Protein AF-A0A2V8LP71-F1 (afdb_monomer_lite)

Sequence (128 aa):
MKLTLLLAFILLLPAMALADSSALILTGVAGSPEHAEKFTKWTEGTRKALVDKFGFSADRVIVLSDKKTAQAEIKAAFVTLKQQLKAGDTFFLFFIGHGSGEGEYKFNISGPDFTAEDYSKLLSTLTV

Structure (mmCIF, N/CA/C/O backbone):
data_AF-A0A2V8LP71-F1
#
_entry.id   AF-A0A2V8LP71-F1
#
loop_
_atom_site.group_PDB
_atom_site.id
_atom_site.type_symbol
_atom_site.label_atom_id
_atom_site.label_alt_id
_atom_site.label_comp_id
_atom_site.label_asym_id
_atom_site.label_entity_id
_atom_site.label_seq_id
_atom_site.pdbx_PDB_ins_code
_atom_site.Cartn_x
_atom_site.Cartn_y
_atom_site.Cartn_z
_atom_site.occupancy
_atom_site.B_iso_or_equiv
_atom_site.auth_seq_id
_atom_site.auth_comp_id
_atom_site.auth_asym_id
_atom_site.auth_atom_id
_atom_site.pdbx_PDB_model_num
ATOM 1 N N . MET A 1 1 ? -27.450 3.725 49.643 1.00 54.06 1 MET A N 1
ATOM 2 C CA . MET A 1 1 ? -28.158 2.969 48.580 1.00 54.06 1 MET A CA 1
ATOM 3 C C . MET A 1 1 ? -28.187 3.674 47.227 1.00 54.06 1 MET A C 1
ATOM 5 O O . MET A 1 1 ? -27.913 3.008 46.244 1.00 54.06 1 MET A O 1
ATOM 9 N N . LYS A 1 2 ? -28.469 4.985 47.129 1.00 51.09 2 LYS A N 1
ATOM 10 C CA . LYS A 1 2 ? -28.516 5.678 45.821 1.00 51.09 2 LYS A CA 1
ATOM 11 C C . LYS A 1 2 ? -27.142 5.861 45.145 1.00 51.09 2 LYS A C 1
ATOM 13 O O . LYS A 1 2 ? -27.067 5.833 43.926 1.00 51.09 2 LYS A O 1
ATOM 18 N N . LEU A 1 3 ? -26.061 5.981 45.925 1.00 52.84 3 LEU A N 1
ATOM 19 C CA . LEU A 1 3 ? -24.702 6.183 45.397 1.00 52.84 3 LEU A CA 1
ATOM 20 C C . LEU A 1 3 ? -24.031 4.879 44.922 1.00 52.84 3 LEU A C 1
ATOM 22 O O . LEU A 1 3 ? -23.326 4.873 43.920 1.00 52.84 3 LEU A O 1
ATOM 26 N N . THR A 1 4 ? -24.308 3.754 45.590 1.00 53.25 4 THR A N 1
ATOM 27 C CA . THR A 1 4 ? -23.807 2.425 45.199 1.00 53.25 4 THR A CA 1
ATOM 28 C C . THR A 1 4 ? -24.443 1.909 43.907 1.00 53.25 4 THR A C 1
ATOM 30 O O . THR A 1 4 ? -23.785 1.208 43.146 1.00 53.25 4 THR A O 1
ATOM 33 N N . LEU A 1 5 ? -25.692 2.296 43.624 1.00 53.72 5 LEU A N 1
ATOM 34 C CA . LEU A 1 5 ? -26.382 1.930 42.383 1.00 53.72 5 LEU A CA 1
ATOM 35 C C . LEU A 1 5 ? -25.828 2.688 41.158 1.00 53.72 5 LEU A C 1
ATOM 37 O O . LEU A 1 5 ? -25.804 2.139 40.062 1.00 53.72 5 LEU A O 1
ATOM 41 N N . LEU A 1 6 ? -25.335 3.922 41.347 1.00 53.44 6 LEU A N 1
ATOM 42 C CA . LEU A 1 6 ? -24.743 4.733 40.274 1.00 53.44 6 LEU A CA 1
ATOM 43 C C . LEU A 1 6 ? -23.366 4.205 39.833 1.00 53.44 6 LEU A C 1
ATOM 45 O O . LEU A 1 6 ? -23.059 4.196 38.644 1.00 53.44 6 LEU A O 1
ATOM 49 N N . LEU A 1 7 ? -22.553 3.728 40.785 1.00 53.44 7 LEU A N 1
ATOM 50 C CA . LEU A 1 7 ? -21.225 3.167 40.503 1.00 53.44 7 LEU A CA 1
ATOM 51 C C . LEU A 1 7 ? -21.302 1.843 39.724 1.00 53.44 7 LEU A C 1
ATOM 53 O O . LEU A 1 7 ? -20.458 1.578 38.873 1.00 53.44 7 LEU A O 1
ATOM 57 N N . ALA A 1 8 ? -22.338 1.038 39.977 1.00 53.81 8 ALA A N 1
ATOM 58 C CA . ALA A 1 8 ? -22.573 -0.212 39.257 1.00 53.81 8 ALA A CA 1
ATOM 59 C C . ALA A 1 8 ? -22.984 0.012 37.788 1.00 53.81 8 ALA A C 1
ATOM 61 O O . ALA A 1 8 ? -22.689 -0.825 36.942 1.00 53.81 8 ALA A O 1
ATOM 62 N N . PHE A 1 9 ? -23.614 1.148 37.462 1.00 52.25 9 PHE A N 1
ATOM 63 C CA . PHE A 1 9 ? -24.063 1.446 36.097 1.00 52.25 9 PHE A CA 1
ATOM 64 C C . PHE A 1 9 ? -22.914 1.870 35.162 1.00 52.25 9 PHE A C 1
ATOM 66 O O . PHE A 1 9 ? -22.954 1.591 33.969 1.00 52.25 9 PHE A O 1
ATOM 73 N N . ILE A 1 10 ? -21.854 2.486 35.700 1.00 55.72 10 ILE A N 1
ATOM 74 C CA . ILE A 1 10 ? -20.670 2.902 34.923 1.00 55.72 10 ILE A CA 1
ATOM 75 C C . ILE A 1 10 ? -19.804 1.693 34.516 1.00 55.72 10 ILE A C 1
ATOM 77 O O . ILE A 1 10 ? -19.191 1.708 33.453 1.00 55.72 10 ILE A O 1
ATOM 81 N N . LEU A 1 11 ? -19.796 0.620 35.314 1.00 55.56 11 LEU A N 1
ATOM 82 C CA . LEU A 1 11 ? -19.023 -0.605 35.049 1.00 55.56 11 LEU A CA 1
ATOM 83 C C . LEU A 1 11 ? -19.667 -1.550 34.016 1.00 55.56 11 LEU A C 1
ATOM 85 O O . LEU A 1 11 ? -19.034 -2.522 33.612 1.00 55.56 11 LEU A O 1
ATOM 89 N N . LEU A 1 12 ? -20.906 -1.279 33.593 1.00 56.50 12 LEU A N 1
ATOM 90 C CA . LEU A 1 12 ? -21.672 -2.097 32.641 1.00 56.50 12 LEU A CA 1
ATOM 91 C C . LEU A 1 12 ? -21.793 -1.469 31.246 1.00 56.50 12 LEU A C 1
ATOM 93 O O . LEU A 1 12 ? -22.460 -2.043 30.386 1.00 56.50 12 LEU A O 1
ATOM 97 N N . LEU A 1 13 ? -21.147 -0.325 30.993 1.00 57.66 13 LEU A N 1
ATOM 98 C CA . LEU A 1 13 ? -21.014 0.192 29.634 1.00 57.66 13 LEU A CA 1
ATOM 99 C C . LEU A 1 13 ? -20.097 -0.764 28.856 1.00 57.66 13 LEU A C 1
ATOM 101 O O . LEU A 1 13 ? -18.913 -0.851 29.192 1.00 57.66 13 LEU A O 1
ATOM 105 N N . PRO A 1 14 ? -20.596 -1.495 27.837 1.00 59.44 14 PRO A N 1
ATOM 106 C CA . PRO A 1 14 ? -19.702 -2.221 26.954 1.00 59.44 14 PRO A CA 1
ATOM 107 C C . PRO A 1 14 ? -18.728 -1.196 26.378 1.00 59.44 14 PRO A C 1
ATOM 109 O O . PRO A 1 14 ? -19.151 -0.123 25.940 1.00 59.44 14 PRO A O 1
ATOM 112 N N . ALA A 1 15 ? -17.430 -1.499 26.410 1.00 59.50 15 ALA A N 1
ATOM 113 C CA . ALA A 1 15 ? -16.457 -0.718 25.668 1.00 59.50 15 ALA A CA 1
ATOM 114 C C . ALA A 1 15 ? -16.910 -0.750 24.206 1.00 59.50 15 ALA A C 1
ATOM 116 O O . ALA A 1 15 ? -16.770 -1.776 23.540 1.00 59.50 15 ALA A O 1
ATOM 117 N N . MET A 1 16 ? -17.541 0.328 23.735 1.00 56.19 16 MET A N 1
ATOM 118 C CA . MET A 1 16 ? -17.856 0.465 22.325 1.00 56.19 16 MET A CA 1
ATOM 119 C C . MET A 1 16 ? -16.512 0.422 21.613 1.00 56.19 16 MET A C 1
ATOM 121 O O . MET A 1 16 ? -15.713 1.351 21.734 1.00 56.19 16 MET A O 1
ATOM 125 N N . ALA A 1 17 ? -16.231 -0.691 20.939 1.00 62.97 17 ALA A N 1
ATOM 126 C CA . ALA A 1 17 ? -15.155 -0.738 19.974 1.00 62.97 17 ALA A CA 1
ATOM 127 C C . ALA A 1 17 ? -15.559 0.244 18.874 1.00 62.97 17 ALA A C 1
ATOM 129 O O . ALA A 1 1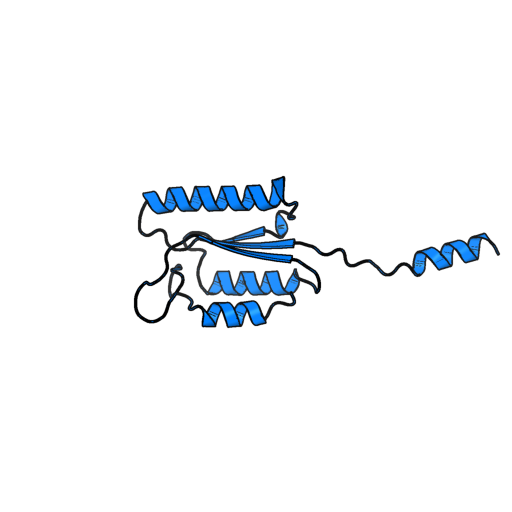7 ? -16.416 -0.058 18.047 1.00 62.97 17 ALA A O 1
ATOM 130 N N . LEU A 1 18 ? -15.041 1.468 18.957 1.00 74.56 18 LEU A N 1
ATOM 131 C CA . LEU A 1 18 ? -15.205 2.447 17.898 1.00 74.56 18 LEU A CA 1
ATOM 132 C C . LEU A 1 18 ? -14.494 1.883 16.671 1.00 74.56 18 LEU A C 1
ATOM 134 O O . LEU A 1 18 ? -13.318 1.530 16.762 1.00 74.56 18 LEU A O 1
ATOM 138 N N . ALA A 1 19 ? -15.232 1.765 15.569 1.00 85.06 19 ALA A N 1
ATOM 139 C CA . ALA A 1 19 ? -14.659 1.430 14.278 1.00 85.06 19 ALA A CA 1
ATOM 140 C C . ALA A 1 19 ? -13.571 2.452 13.931 1.00 85.06 19 ALA A C 1
ATOM 142 O O . ALA A 1 19 ? -13.786 3.661 14.057 1.00 85.06 19 ALA A O 1
ATOM 143 N N . ASP A 1 20 ? -12.416 1.960 13.505 1.00 90.38 20 ASP A N 1
ATOM 144 C CA . ASP A 1 20 ? -11.274 2.769 13.089 1.00 90.38 20 ASP A CA 1
ATOM 145 C C . ASP A 1 20 ? -10.991 2.556 11.594 1.00 90.38 20 ASP A C 1
ATOM 147 O O . ASP A 1 20 ? -11.613 1.722 10.930 1.00 90.38 20 ASP A O 1
ATOM 151 N N . SER A 1 21 ? -10.071 3.334 11.029 1.00 95.44 21 SER A N 1
ATOM 152 C CA . SER A 1 21 ? -9.698 3.243 9.618 1.00 95.44 21 SER A CA 1
ATOM 153 C C . SER A 1 21 ? -8.196 3.035 9.444 1.00 95.44 21 SER A C 1
ATOM 155 O O . SER A 1 21 ? -7.378 3.776 9.988 1.00 95.44 21 SER A O 1
ATOM 157 N N . SER A 1 22 ? -7.818 2.028 8.655 1.00 97.69 22 SER A N 1
ATOM 158 C CA . SER A 1 22 ? -6.431 1.808 8.226 1.00 97.69 22 SER A CA 1
ATOM 159 C C . SER A 1 22 ? -6.305 1.928 6.717 1.00 97.69 22 SER A C 1
ATOM 161 O O . SER A 1 22 ? -7.226 1.589 5.974 1.00 97.69 22 SER A O 1
ATOM 163 N N . ALA A 1 23 ? -5.138 2.359 6.251 1.00 98.50 23 ALA A N 1
ATOM 164 C CA . ALA A 1 23 ? -4.837 2.426 4.832 1.00 98.50 23 ALA A CA 1
ATOM 165 C C . ALA A 1 23 ? -3.477 1.820 4.497 1.00 98.50 23 ALA A C 1
ATOM 167 O O . ALA A 1 23 ? -2.524 1.919 5.271 1.00 98.50 23 ALA A O 1
ATOM 168 N N . LEU A 1 24 ? -3.390 1.248 3.300 1.00 98.69 24 LEU A N 1
ATOM 169 C CA . LEU A 1 24 ? -2.145 0.841 2.666 1.00 98.69 24 LEU A CA 1
ATOM 170 C C . LEU A 1 24 ? -2.075 1.463 1.273 1.00 98.69 24 LEU A C 1
ATOM 172 O O . LEU A 1 24 ? -2.897 1.167 0.409 1.00 98.69 24 LEU A O 1
ATOM 176 N N . ILE A 1 25 ? -1.083 2.323 1.059 1.00 98.75 25 ILE A N 1
ATOM 177 C CA . ILE A 1 25 ? -0.786 2.919 -0.244 1.00 98.75 25 ILE A CA 1
ATOM 178 C C . ILE A 1 25 ? 0.442 2.209 -0.811 1.00 98.75 25 ILE A C 1
ATOM 180 O O . ILE A 1 25 ? 1.511 2.232 -0.198 1.00 98.75 25 ILE A O 1
ATOM 184 N N . LEU A 1 26 ? 0.284 1.578 -1.973 1.00 98.56 26 LEU A N 1
ATOM 185 C CA . LEU A 1 26 ? 1.336 0.854 -2.678 1.00 98.56 26 LEU A CA 1
ATOM 186 C C . LEU A 1 26 ? 1.722 1.606 -3.944 1.00 98.56 26 LEU A C 1
ATOM 188 O O . LEU A 1 26 ? 0.917 1.728 -4.866 1.00 98.56 26 LEU A O 1
ATOM 192 N N . THR A 1 27 ? 2.971 2.058 -4.005 1.00 98.38 27 THR A N 1
ATOM 193 C CA . THR A 1 27 ? 3.530 2.691 -5.200 1.00 98.38 27 THR A CA 1
ATOM 194 C C . THR A 1 27 ? 4.479 1.734 -5.894 1.00 98.38 27 THR A C 1
ATOM 196 O O . THR A 1 27 ? 5.526 1.395 -5.343 1.00 98.38 27 THR A O 1
ATOM 199 N N . GLY A 1 28 ? 4.094 1.275 -7.078 1.00 96.50 28 GLY A N 1
ATOM 200 C CA . GLY A 1 28 ? 4.857 0.347 -7.902 1.00 96.50 28 GLY A CA 1
ATOM 201 C C . GLY A 1 28 ? 6.071 0.988 -8.575 1.00 96.50 28 GLY A C 1
ATOM 202 O O . GLY A 1 28 ? 6.397 2.159 -8.367 1.00 96.50 28 GLY A O 1
ATOM 203 N N . VAL A 1 29 ? 6.749 0.210 -9.417 1.00 94.69 29 VAL A N 1
ATOM 204 C CA . VAL A 1 29 ? 7.913 0.695 -10.173 1.00 94.69 29 VAL A CA 1
ATOM 205 C C . VAL A 1 29 ? 7.460 1.719 -11.215 1.00 94.69 29 VAL A C 1
ATOM 207 O O . VAL A 1 29 ? 6.559 1.453 -12.001 1.00 94.69 29 VAL A O 1
ATOM 210 N N . ALA A 1 30 ? 8.100 2.890 -11.249 1.00 93.50 30 ALA A N 1
ATOM 211 C CA . ALA A 1 30 ? 7.690 3.992 -12.123 1.00 93.50 30 ALA A CA 1
ATOM 212 C C . ALA A 1 30 ? 8.015 3.786 -13.614 1.00 93.50 30 ALA A C 1
ATOM 214 O O . ALA A 1 30 ? 7.298 4.284 -14.480 1.00 93.50 30 ALA A O 1
ATOM 215 N N . GLY A 1 31 ? 9.116 3.099 -13.932 1.00 90.88 31 GLY A N 1
ATOM 216 C CA . GLY A 1 31 ? 9.592 2.884 -15.307 1.00 90.88 31 GLY A CA 1
ATOM 217 C C . GLY A 1 31 ? 10.210 4.115 -15.988 1.00 90.88 31 GLY A C 1
ATOM 218 O O . GLY A 1 31 ? 11.035 3.958 -16.883 1.00 90.88 31 GLY A O 1
ATOM 219 N N . SER A 1 32 ? 9.889 5.336 -15.548 1.00 93.38 32 SER A N 1
ATOM 220 C CA . SER A 1 32 ? 10.515 6.576 -16.019 1.00 93.38 32 SER A CA 1
ATOM 221 C C . SER A 1 32 ? 10.576 7.644 -14.914 1.00 93.38 32 SER A C 1
ATOM 223 O O . SER A 1 32 ? 9.797 7.578 -13.957 1.00 93.38 32 SER A O 1
ATOM 225 N N . PRO A 1 33 ? 11.454 8.661 -15.036 1.00 94.94 33 PRO A N 1
ATOM 226 C CA . PRO A 1 33 ? 11.493 9.786 -14.098 1.00 94.94 33 PRO A CA 1
ATOM 227 C C . PRO A 1 33 ? 10.184 10.587 -14.038 1.00 94.94 33 PRO A C 1
ATOM 229 O O . PRO A 1 33 ? 9.763 10.991 -12.959 1.00 94.94 33 PRO A O 1
ATOM 232 N N . GLU A 1 34 ? 9.504 10.770 -15.175 1.00 95.69 34 GLU A N 1
ATOM 233 C CA . GLU A 1 34 ? 8.229 11.501 -15.236 1.00 95.69 34 GLU A CA 1
ATOM 234 C C . GLU A 1 34 ? 7.123 10.777 -14.451 1.00 95.69 34 GLU A C 1
ATOM 236 O O . GLU A 1 34 ? 6.351 11.398 -13.718 1.00 95.69 34 GLU A O 1
ATOM 241 N N . HIS A 1 35 ? 7.047 9.447 -14.571 1.00 95.50 35 HIS A N 1
ATOM 242 C CA . HIS A 1 35 ? 6.112 8.659 -13.773 1.00 95.50 35 HIS A CA 1
ATOM 243 C C . HIS A 1 35 ? 6.474 8.696 -12.291 1.00 95.50 35 HIS A C 1
ATOM 245 O O . HIS A 1 35 ? 5.570 8.798 -11.468 1.00 95.50 35 HIS A O 1
ATOM 251 N N . ALA A 1 36 ? 7.765 8.678 -11.947 1.00 95.25 36 ALA A N 1
ATOM 252 C CA . ALA A 1 36 ? 8.205 8.737 -10.557 1.00 95.25 36 ALA A CA 1
ATOM 253 C C . ALA A 1 36 ? 7.728 10.028 -9.874 1.00 95.25 36 ALA A C 1
ATOM 255 O O . ALA A 1 36 ? 7.159 9.972 -8.787 1.00 95.25 36 ALA A O 1
ATOM 256 N N . GLU A 1 37 ? 7.858 11.180 -10.538 1.00 96.50 37 GLU A N 1
ATOM 257 C CA . GLU A 1 37 ? 7.365 12.457 -10.009 1.00 96.50 37 GLU A CA 1
ATOM 258 C C . GLU A 1 37 ? 5.840 12.445 -9.802 1.00 96.50 37 GLU A C 1
ATOM 260 O O . GLU A 1 37 ? 5.340 12.828 -8.738 1.00 96.50 37 GLU A O 1
ATOM 265 N N . LYS A 1 38 ? 5.086 11.945 -10.792 1.00 96.94 38 LYS A N 1
ATOM 266 C CA . LYS A 1 38 ? 3.622 11.818 -10.691 1.00 96.94 38 LYS A CA 1
ATOM 267 C C . LYS A 1 38 ? 3.214 10.890 -9.549 1.00 96.94 38 LYS A C 1
ATOM 269 O O . LYS A 1 38 ? 2.314 11.230 -8.784 1.00 96.94 38 LYS A O 1
ATOM 274 N N . PHE A 1 39 ? 3.877 9.745 -9.416 1.00 97.31 39 PHE A N 1
ATOM 275 C CA . PHE A 1 39 ? 3.566 8.742 -8.404 1.00 97.31 39 PHE A CA 1
ATOM 276 C C . PHE A 1 39 ? 3.851 9.265 -6.996 1.00 97.31 39 PHE A C 1
ATOM 278 O O . PHE A 1 39 ? 3.000 9.107 -6.120 1.00 97.31 39 PHE A O 1
ATOM 285 N N . THR A 1 40 ? 4.967 9.970 -6.788 1.00 97.25 40 THR A N 1
ATOM 286 C CA . THR A 1 40 ? 5.263 10.656 -5.521 1.00 97.25 40 THR A CA 1
ATOM 287 C C . THR A 1 40 ? 4.159 11.648 -5.169 1.00 97.25 40 THR A C 1
ATOM 289 O O . THR A 1 40 ? 3.570 11.562 -4.090 1.00 97.25 40 THR A O 1
ATOM 292 N N . LYS A 1 41 ? 3.783 12.522 -6.111 1.00 98.19 41 LYS A N 1
ATOM 293 C CA . LYS A 1 41 ? 2.719 13.513 -5.897 1.00 98.19 41 LYS A CA 1
ATOM 294 C C . LYS A 1 41 ? 1.376 12.867 -5.547 1.00 98.19 41 LYS A C 1
ATOM 296 O O . LYS A 1 41 ? 0.666 13.351 -4.664 1.00 98.19 41 LYS A O 1
ATOM 301 N N . TRP A 1 42 ? 1.001 11.790 -6.233 1.00 98.44 42 TRP A N 1
ATOM 302 C CA . TRP A 1 42 ? -0.246 11.074 -5.953 1.00 98.44 42 TRP A CA 1
ATOM 303 C C . TRP A 1 42 ? -0.209 10.351 -4.609 1.00 98.44 42 TRP A C 1
ATOM 305 O O . TRP A 1 42 ? -1.206 10.366 -3.889 1.00 98.44 42 TRP A O 1
ATOM 315 N N . THR A 1 43 ? 0.935 9.786 -4.234 1.00 98.38 43 THR A N 1
ATOM 316 C CA . THR A 1 43 ? 1.133 9.114 -2.944 1.00 98.38 43 THR A CA 1
ATOM 317 C C . THR A 1 43 ? 0.982 10.091 -1.786 1.00 98.38 43 THR A C 1
ATOM 319 O O . THR A 1 43 ? 0.177 9.869 -0.879 1.00 98.38 43 THR A O 1
ATOM 322 N N . GLU A 1 44 ? 1.698 11.215 -1.843 1.00 98.25 44 GLU A N 1
ATOM 323 C CA . GLU A 1 44 ? 1.632 12.269 -0.830 1.00 98.25 44 GLU A CA 1
ATOM 324 C C . GLU A 1 44 ? 0.232 12.881 -0.749 1.00 98.25 44 GLU A C 1
ATOM 326 O O . GLU A 1 44 ? -0.312 13.046 0.345 1.00 98.25 44 GLU A O 1
ATOM 331 N N . GLY A 1 45 ? -0.383 13.161 -1.902 1.00 98.56 45 GLY A N 1
ATOM 332 C CA . GLY A 1 45 ? -1.740 13.694 -1.983 1.00 98.56 45 GLY A CA 1
ATOM 333 C C . GLY A 1 45 ? -2.785 12.748 -1.390 1.00 98.56 45 GLY A C 1
ATOM 334 O O . GLY A 1 45 ? -3.654 13.193 -0.640 1.00 98.56 45 GLY A O 1
ATOM 335 N N . THR A 1 46 ? -2.670 11.447 -1.665 1.00 98.62 46 THR A N 1
ATOM 336 C CA . THR A 1 46 ? -3.572 10.420 -1.122 1.00 98.62 46 THR A CA 1
ATOM 337 C C . THR A 1 46 ? -3.414 10.313 0.388 1.00 98.62 46 THR A C 1
ATOM 339 O O . THR A 1 46 ? -4.402 10.422 1.112 1.00 98.62 46 THR A O 1
ATOM 342 N N . ARG A 1 47 ? -2.175 10.196 0.888 1.00 98.56 47 ARG A N 1
ATOM 343 C CA . ARG A 1 47 ? -1.902 10.165 2.332 1.00 98.56 47 ARG A CA 1
ATOM 344 C C . ARG A 1 47 ? -2.448 11.409 3.031 1.00 98.56 47 ARG A C 1
ATOM 346 O O . ARG A 1 47 ? -3.108 11.291 4.059 1.00 98.56 47 ARG A O 1
ATOM 353 N N . LYS A 1 48 ? -2.196 12.594 2.467 1.00 98.56 48 LYS A N 1
ATOM 354 C CA . LYS A 1 48 ? -2.684 13.866 3.007 1.00 98.56 48 LYS A CA 1
ATOM 355 C C . LYS A 1 48 ? -4.209 13.909 3.053 1.00 98.56 48 LYS A C 1
ATOM 357 O O . LYS A 1 48 ? -4.765 14.336 4.054 1.00 98.56 48 LYS A O 1
ATOM 362 N N . ALA A 1 49 ? -4.891 13.468 1.998 1.00 98.56 49 ALA A N 1
ATOM 363 C CA . ALA A 1 49 ? -6.350 13.447 1.973 1.00 98.56 49 ALA A CA 1
ATOM 364 C C . ALA A 1 49 ? -6.925 12.505 3.041 1.00 98.56 49 ALA A C 1
ATOM 366 O O . ALA A 1 49 ? -7.835 12.905 3.765 1.00 98.56 49 ALA A O 1
ATOM 367 N N . LEU A 1 50 ? -6.375 11.292 3.169 1.00 98.38 50 LEU A N 1
ATOM 368 C CA . LEU A 1 50 ? -6.811 10.312 4.169 1.00 98.38 50 LEU A CA 1
ATOM 369 C C . LEU A 1 50 ? -6.706 10.862 5.595 1.00 98.38 50 LEU A C 1
ATOM 371 O O . LEU A 1 50 ? -7.668 10.769 6.354 1.00 98.38 50 LEU A O 1
ATOM 375 N N . VAL A 1 51 ? -5.575 11.481 5.937 1.00 98.12 51 VAL A N 1
ATOM 376 C CA . VAL A 1 51 ? -5.353 12.032 7.281 1.00 98.12 51 VAL A CA 1
ATOM 377 C C . VAL A 1 51 ? -6.163 13.312 7.498 1.00 98.12 51 VAL A C 1
ATOM 379 O O . VAL A 1 51 ? -6.971 13.386 8.419 1.00 98.12 51 VAL A O 1
ATOM 382 N N . ASP A 1 52 ? -6.003 14.311 6.631 1.00 98.12 52 ASP A N 1
ATOM 383 C CA . ASP A 1 52 ? -6.506 15.663 6.900 1.00 98.12 52 ASP A CA 1
ATOM 384 C C . ASP A 1 52 ? -8.007 15.818 6.636 1.00 98.12 52 ASP A C 1
ATOM 386 O O . ASP A 1 52 ? -8.649 16.685 7.228 1.00 98.12 52 ASP A O 1
ATOM 390 N N . LYS A 1 53 ? -8.566 15.039 5.699 1.00 97.62 53 LYS A N 1
ATOM 391 C CA . LYS A 1 53 ? -9.972 15.173 5.277 1.00 97.62 53 LYS A CA 1
ATOM 392 C C . LYS A 1 53 ? -10.846 14.019 5.733 1.00 97.62 53 LYS A C 1
ATOM 394 O O . LYS A 1 53 ? -12.007 14.248 6.054 1.00 97.62 53 LYS A O 1
ATOM 399 N N . PHE A 1 54 ? -10.309 12.801 5.729 1.00 96.12 54 PHE A N 1
ATOM 400 C CA . PHE A 1 54 ? -11.066 11.599 6.084 1.00 96.12 54 PHE A CA 1
ATOM 401 C C . PHE A 1 54 ? -10.800 11.115 7.514 1.00 96.12 54 PHE A C 1
ATOM 403 O O . PHE A 1 54 ? -11.431 10.157 7.946 1.00 96.12 54 PHE A O 1
ATOM 410 N N . GLY A 1 55 ? -9.921 11.790 8.263 1.00 95.44 55 GLY A N 1
ATOM 411 C CA . GLY A 1 55 ? -9.729 11.550 9.693 1.00 95.44 55 GLY A CA 1
ATOM 412 C C . GLY A 1 55 ? -8.990 10.257 10.033 1.00 95.44 55 GLY A C 1
ATOM 413 O O . GLY A 1 55 ? -9.090 9.795 11.165 1.00 95.44 55 GLY A O 1
ATOM 414 N 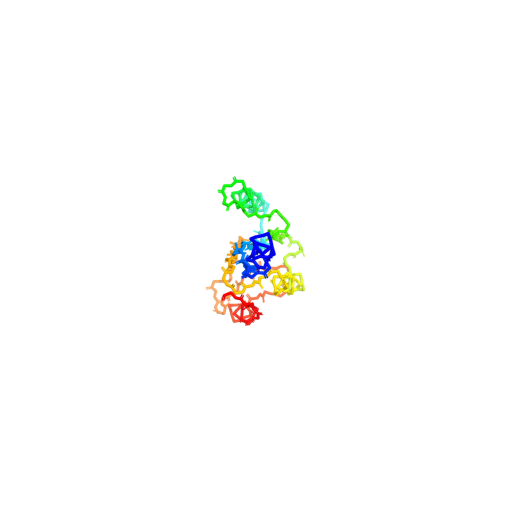N . PHE A 1 56 ? -8.254 9.665 9.087 1.00 97.12 56 PHE A N 1
ATOM 415 C CA . PHE A 1 56 ? -7.422 8.498 9.376 1.00 97.12 56 PHE A CA 1
ATOM 416 C C . PHE A 1 56 ? -6.294 8.899 10.331 1.00 97.12 56 PHE A C 1
ATOM 418 O O . PHE A 1 56 ? -5.589 9.886 10.094 1.00 97.1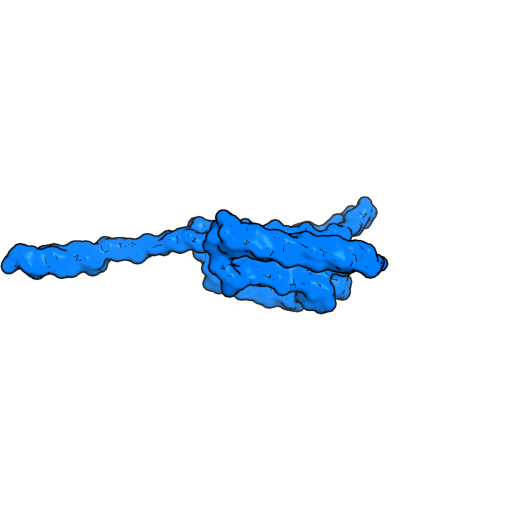2 56 PHE A O 1
ATOM 425 N N . SER A 1 57 ? -6.060 8.095 11.366 1.00 95.81 57 SER A N 1
ATOM 426 C CA . SER A 1 57 ? -4.889 8.264 12.228 1.00 95.81 57 SER A CA 1
ATOM 427 C C . SER A 1 57 ? -3.609 8.034 11.416 1.00 95.81 57 SER A C 1
ATOM 429 O O . SER A 1 57 ? -3.486 7.059 10.671 1.00 95.81 57 SER A O 1
ATOM 431 N N . ALA A 1 58 ? -2.643 8.950 11.516 1.00 96.69 58 ALA A N 1
ATOM 432 C CA . ALA A 1 58 ? -1.459 8.956 10.650 1.00 96.69 58 ALA A CA 1
ATOM 433 C C . ALA A 1 58 ? -0.556 7.714 10.810 1.00 96.69 58 ALA A C 1
ATOM 435 O O . ALA A 1 58 ? 0.174 7.372 9.881 1.00 96.69 58 ALA A O 1
ATOM 436 N N . ASP A 1 59 ? -0.606 7.056 11.967 1.00 96.56 59 ASP A N 1
ATOM 437 C CA . ASP A 1 59 ? 0.067 5.797 12.313 1.00 96.56 59 ASP A CA 1
ATOM 438 C C . ASP A 1 59 ? -0.637 4.548 11.746 1.00 96.56 59 ASP A C 1
ATOM 440 O O . ASP A 1 59 ? -0.042 3.470 11.681 1.00 96.56 59 ASP A O 1
ATOM 444 N N . ARG A 1 60 ? -1.879 4.697 11.273 1.00 97.31 60 ARG A N 1
ATOM 445 C CA . ARG A 1 60 ? -2.661 3.658 10.586 1.00 97.31 60 ARG A CA 1
ATOM 446 C C . ARG A 1 60 ? -2.650 3.795 9.061 1.00 97.31 60 ARG A C 1
ATOM 448 O O . ARG A 1 60 ? -3.312 3.022 8.370 1.00 97.31 60 ARG A O 1
ATOM 455 N N . VAL A 1 61 ? -1.891 4.753 8.520 1.00 98.50 61 VAL A N 1
ATOM 456 C CA . VAL A 1 61 ? -1.672 4.921 7.075 1.00 98.50 61 VAL A CA 1
ATOM 457 C C . VAL A 1 61 ? -0.265 4.450 6.714 1.00 98.50 61 VAL A C 1
ATOM 459 O O . VAL A 1 61 ? 0.717 5.178 6.876 1.00 98.50 61 VAL A O 1
ATOM 462 N N . ILE A 1 62 ? -0.171 3.227 6.198 1.00 98.56 62 ILE A N 1
ATOM 463 C CA . ILE A 1 62 ? 1.078 2.619 5.739 1.00 98.56 62 ILE A CA 1
ATOM 464 C C . ILE A 1 62 ? 1.316 3.024 4.282 1.00 98.56 62 ILE A C 1
ATOM 466 O O . ILE A 1 62 ? 0.430 2.902 3.436 1.00 98.56 62 ILE A O 1
ATOM 470 N N . VAL A 1 63 ? 2.528 3.486 3.973 1.00 98.56 63 VAL A N 1
ATOM 471 C CA . VAL A 1 63 ? 2.942 3.836 2.609 1.00 98.56 63 VAL A CA 1
ATOM 472 C C . VAL A 1 63 ? 4.175 3.031 2.235 1.00 98.56 63 VAL A C 1
ATOM 474 O O . VAL A 1 63 ? 5.192 3.103 2.925 1.00 98.56 63 VAL A O 1
ATOM 477 N N . LEU A 1 64 ? 4.088 2.297 1.128 1.00 98.38 64 LEU A N 1
ATOM 478 C CA . LEU A 1 64 ? 5.223 1.645 0.484 1.00 98.38 64 LEU A CA 1
ATOM 479 C C . LEU A 1 64 ? 5.472 2.312 -0.871 1.00 98.38 64 LEU A C 1
ATOM 481 O O . LEU A 1 64 ? 4.548 2.479 -1.671 1.00 98.38 64 LEU A O 1
ATOM 485 N N . SER A 1 65 ? 6.720 2.710 -1.113 1.00 95.19 65 SER A N 1
ATOM 486 C CA . SER A 1 65 ? 7.154 3.322 -2.368 1.00 95.19 65 SER A CA 1
ATOM 487 C C . SER A 1 65 ? 8.538 2.849 -2.795 1.00 95.19 65 SER A C 1
ATOM 489 O O . SER A 1 65 ? 9.322 2.325 -1.994 1.00 95.19 65 SER A O 1
ATOM 491 N N . ASP A 1 66 ? 8.848 3.060 -4.074 1.00 85.38 66 ASP A N 1
ATOM 492 C CA . ASP A 1 66 ? 10.148 2.768 -4.676 1.00 85.38 66 ASP A CA 1
ATOM 493 C C . ASP A 1 66 ? 10.593 1.315 -4.426 1.00 85.38 66 ASP A C 1
ATOM 495 O O . ASP A 1 66 ? 9.832 0.362 -4.589 1.00 85.38 66 ASP A O 1
ATOM 499 N N . LYS A 1 67 ? 11.841 1.135 -3.980 1.00 83.50 67 LYS A N 1
ATOM 500 C CA . LYS A 1 67 ? 12.434 -0.168 -3.659 1.00 83.50 67 LYS A CA 1
ATOM 501 C C . LYS A 1 67 ? 11.784 -0.862 -2.458 1.00 83.50 67 LYS A C 1
ATOM 503 O O . LYS A 1 67 ? 12.084 -2.025 -2.222 1.00 83.50 67 LYS A O 1
ATOM 508 N N . LYS A 1 68 ? 10.938 -0.163 -1.690 1.00 88.31 68 LYS A N 1
ATOM 509 C CA . LYS A 1 68 ? 10.230 -0.717 -0.524 1.00 88.31 68 LYS A CA 1
ATOM 510 C C . LYS A 1 68 ? 8.857 -1.275 -0.873 1.00 88.31 68 LYS A C 1
ATOM 512 O O . LYS A 1 68 ? 8.222 -1.883 -0.021 1.00 88.31 68 LYS A O 1
ATOM 517 N N . THR A 1 69 ? 8.390 -1.103 -2.103 1.00 95.25 69 THR A N 1
ATOM 518 C CA . THR A 1 69 ? 7.232 -1.847 -2.594 1.00 95.25 69 THR A CA 1
ATOM 519 C C . THR A 1 69 ? 7.747 -3.147 -3.188 1.00 95.25 69 THR A C 1
ATOM 521 O O . THR A 1 69 ? 7.900 -3.250 -4.397 1.00 95.25 69 THR A O 1
ATOM 524 N N . ALA A 1 70 ? 8.079 -4.120 -2.342 1.00 97.12 70 ALA A N 1
ATOM 525 C CA . ALA A 1 70 ? 8.439 -5.475 -2.752 1.00 97.12 70 ALA A CA 1
ATOM 526 C C . ALA A 1 70 ? 7.632 -6.497 -1.940 1.00 97.12 70 ALA A C 1
ATOM 528 O O . ALA A 1 70 ? 6.954 -6.152 -0.968 1.00 97.12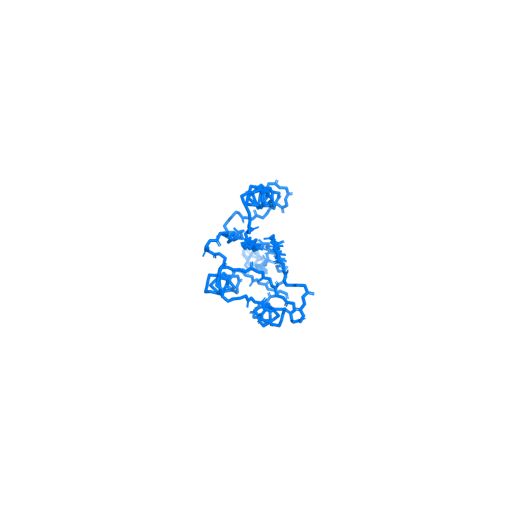 70 ALA A O 1
ATOM 529 N N . GLN A 1 71 ? 7.668 -7.770 -2.345 1.00 97.69 71 GLN A N 1
ATOM 530 C CA . GLN A 1 71 ? 6.814 -8.789 -1.725 1.00 97.69 71 GLN A CA 1
ATOM 531 C C . GLN A 1 71 ? 7.016 -8.915 -0.208 1.00 97.69 71 GLN A C 1
ATOM 533 O O . GLN A 1 71 ? 6.046 -9.171 0.504 1.00 97.69 71 GLN A O 1
ATOM 538 N N . ALA A 1 72 ? 8.246 -8.766 0.295 1.00 97.69 72 ALA A N 1
ATOM 539 C CA . ALA A 1 72 ? 8.544 -8.913 1.719 1.00 97.69 72 ALA A CA 1
ATOM 540 C C . ALA A 1 72 ? 7.902 -7.790 2.550 1.00 97.69 72 ALA A C 1
ATOM 542 O O . ALA A 1 72 ? 7.225 -8.059 3.540 1.00 97.69 72 ALA A O 1
ATOM 543 N N . GLU A 1 73 ? 8.047 -6.546 2.107 1.00 98.38 73 GLU A N 1
ATOM 544 C CA . GLU A 1 73 ? 7.505 -5.350 2.745 1.00 98.38 73 GLU A CA 1
ATOM 545 C C . GLU A 1 73 ? 5.982 -5.310 2.649 1.00 98.38 73 GLU A C 1
ATOM 547 O O . GLU A 1 73 ? 5.320 -4.975 3.630 1.00 98.38 73 GLU A O 1
ATOM 552 N N . ILE A 1 74 ? 5.409 -5.718 1.511 1.00 98.50 74 ILE A N 1
ATOM 553 C CA . ILE A 1 74 ? 3.954 -5.848 1.368 1.00 98.50 74 ILE A CA 1
ATOM 554 C C . ILE A 1 74 ? 3.436 -6.894 2.359 1.00 98.50 74 ILE A C 1
ATOM 556 O O . ILE A 1 74 ? 2.520 -6.605 3.124 1.00 98.50 74 ILE A O 1
ATOM 560 N N . LYS A 1 75 ? 4.042 -8.087 2.418 1.00 98.44 75 LYS A N 1
ATOM 561 C CA . LYS A 1 75 ? 3.659 -9.122 3.395 1.00 98.44 75 LYS A CA 1
ATOM 562 C C . LYS A 1 75 ? 3.773 -8.608 4.833 1.00 98.44 75 LYS A C 1
ATOM 564 O O . LYS A 1 75 ? 2.864 -8.838 5.626 1.00 98.44 75 LYS A O 1
ATOM 569 N N . ALA A 1 76 ? 4.840 -7.880 5.162 1.00 98.44 76 ALA A N 1
ATOM 570 C CA . ALA A 1 76 ? 5.014 -7.270 6.478 1.00 98.44 76 ALA A CA 1
ATOM 571 C C . ALA A 1 76 ? 3.918 -6.235 6.789 1.00 98.44 76 ALA A C 1
ATOM 573 O O . ALA A 1 76 ? 3.358 -6.257 7.883 1.00 98.44 76 ALA A O 1
ATOM 574 N N . ALA A 1 77 ? 3.540 -5.395 5.820 1.00 98.44 77 ALA A N 1
ATOM 575 C CA . ALA A 1 77 ? 2.435 -4.453 5.972 1.00 98.44 77 ALA A CA 1
ATOM 576 C C . ALA A 1 77 ? 1.105 -5.172 6.248 1.00 98.44 77 ALA A C 1
ATOM 578 O O . ALA A 1 77 ? 0.364 -4.755 7.133 1.00 98.44 77 ALA A O 1
ATOM 579 N N . PHE A 1 78 ? 0.822 -6.289 5.570 1.00 98.44 78 PHE A N 1
ATOM 580 C CA . PHE A 1 78 ? -0.366 -7.105 5.853 1.00 98.44 78 PHE A CA 1
ATOM 581 C C . PHE A 1 78 ? -0.335 -7.747 7.249 1.00 98.44 78 PHE A C 1
ATOM 583 O O . PHE A 1 78 ? -1.379 -7.838 7.893 1.00 98.44 78 PHE A O 1
ATOM 590 N N . VAL A 1 79 ? 0.839 -8.125 7.768 1.00 98.31 79 VAL A N 1
ATOM 591 C CA . VAL A 1 79 ? 0.979 -8.569 9.168 1.00 98.31 79 VAL A CA 1
ATOM 592 C C . VAL A 1 79 ? 0.626 -7.438 10.137 1.00 98.31 79 VAL A C 1
ATOM 594 O O . VAL A 1 79 ? -0.127 -7.669 11.083 1.00 98.31 79 VAL A O 1
ATOM 597 N N . THR A 1 80 ? 1.109 -6.217 9.893 1.00 97.81 80 THR A N 1
ATOM 598 C CA . THR A 1 80 ? 0.744 -5.039 10.697 1.00 97.81 80 THR A CA 1
ATOM 599 C C . THR A 1 80 ? -0.753 -4.742 10.611 1.00 97.81 80 THR A C 1
ATOM 601 O O . THR A 1 80 ? -1.401 -4.563 11.639 1.00 97.81 80 THR A O 1
ATOM 604 N N . LEU A 1 81 ? -1.336 -4.754 9.410 1.00 97.81 81 LEU A N 1
ATOM 605 C CA . LEU A 1 81 ? -2.769 -4.519 9.204 1.00 97.81 81 LEU A CA 1
ATOM 606 C C . LEU A 1 81 ? -3.627 -5.552 9.931 1.00 97.81 81 LEU A C 1
ATOM 608 O O . LEU A 1 81 ? -4.603 -5.180 10.572 1.00 97.81 81 LEU A O 1
ATOM 612 N N . LYS A 1 82 ? -3.236 -6.829 9.906 1.00 96.50 82 LYS A N 1
ATOM 613 C CA . LYS A 1 82 ? -3.929 -7.894 10.640 1.00 96.50 82 LYS A CA 1
ATOM 614 C C . LYS A 1 82 ? -3.961 -7.654 12.155 1.00 96.50 82 LYS A C 1
ATOM 616 O O . LYS A 1 82 ? -4.880 -8.117 12.820 1.00 96.50 82 LYS A O 1
ATOM 621 N N . GLN A 1 83 ? -2.967 -6.957 12.706 1.00 94.19 83 GLN A N 1
ATOM 622 C CA . GLN A 1 83 ? -2.934 -6.577 14.123 1.00 94.19 83 GLN A CA 1
ATOM 623 C C . GLN A 1 83 ? -3.758 -5.313 14.416 1.00 94.19 83 GLN A C 1
ATOM 625 O O . GLN A 1 83 ? -4.287 -5.176 15.518 1.00 94.19 83 GLN A O 1
ATOM 630 N N . GLN A 1 84 ? -3.843 -4.385 13.458 1.00 93.50 84 GLN A N 1
ATOM 631 C CA . GLN A 1 84 ? -4.546 -3.107 13.611 1.00 93.50 84 GLN A CA 1
ATOM 632 C C . GLN A 1 84 ? -6.059 -3.217 13.382 1.00 93.50 84 GLN A C 1
ATOM 634 O O . GLN A 1 84 ? -6.828 -2.566 14.093 1.00 93.50 84 GLN A O 1
ATOM 639 N N . LEU A 1 85 ? -6.466 -3.996 12.378 1.00 95.00 85 LEU A N 1
ATOM 640 C CA . LEU A 1 85 ? -7.847 -4.106 11.921 1.00 95.00 85 LEU A CA 1
ATOM 641 C C . LEU A 1 85 ? -8.671 -5.016 12.832 1.00 95.00 85 LEU A C 1
ATOM 643 O O . LEU A 1 85 ? -8.260 -6.125 13.185 1.00 95.00 85 LEU A O 1
ATOM 647 N N . LYS A 1 86 ? -9.862 -4.541 13.181 1.00 91.88 86 LYS A N 1
ATOM 648 C CA . LYS A 1 86 ? -10.876 -5.260 13.953 1.00 91.88 86 LYS A CA 1
ATOM 649 C C . LYS A 1 86 ? -12.171 -5.357 13.152 1.00 91.88 86 LYS A C 1
ATOM 651 O O . LYS A 1 86 ? -12.404 -4.585 12.229 1.00 91.88 86 LYS A O 1
ATOM 656 N N . ALA A 1 87 ? -13.050 -6.271 13.559 1.00 89.69 87 ALA A N 1
ATOM 657 C CA . ALA A 1 87 ? -14.383 -6.362 12.976 1.00 89.69 87 ALA A CA 1
ATOM 658 C C . ALA A 1 87 ? -15.120 -5.014 13.095 1.00 89.69 87 ALA A C 1
ATOM 660 O O . ALA A 1 87 ? -15.257 -4.480 14.196 1.00 89.69 87 ALA A O 1
ATOM 661 N N . GLY A 1 88 ? -15.592 -4.491 11.961 1.00 89.25 88 GLY A N 1
ATOM 662 C CA . GLY A 1 88 ? -16.244 -3.183 11.862 1.00 89.25 88 GLY A CA 1
ATOM 663 C C . GLY A 1 88 ? -15.318 -2.026 11.470 1.00 89.25 88 GLY A C 1
ATOM 664 O O . GLY A 1 88 ? -15.835 -0.961 11.139 1.00 89.25 88 GLY A O 1
ATOM 665 N N . ASP A 1 89 ? -13.993 -2.219 11.459 1.00 93.75 89 ASP A N 1
ATOM 666 C CA . ASP A 1 89 ? -13.046 -1.229 10.933 1.00 93.75 89 ASP A CA 1
ATOM 667 C C . ASP A 1 89 ? -13.170 -1.090 9.407 1.00 93.75 89 ASP A C 1
ATOM 669 O O . ASP A 1 89 ? -13.616 -1.993 8.699 1.00 93.75 89 ASP A O 1
ATOM 673 N N . THR A 1 90 ? -12.710 0.044 8.880 1.00 93.88 90 THR A N 1
ATOM 674 C CA . THR A 1 90 ? -12.579 0.276 7.437 1.00 93.88 90 THR A CA 1
ATOM 675 C C . THR A 1 90 ? -11.129 0.105 6.990 1.00 93.88 90 THR A C 1
ATOM 677 O O . THR A 1 90 ? -10.201 0.635 7.605 1.00 93.88 90 THR A O 1
ATOM 680 N N . PHE A 1 91 ? -10.923 -0.587 5.869 1.00 97.31 91 PHE A N 1
ATOM 681 C CA . PHE A 1 91 ? -9.614 -0.705 5.231 1.00 97.31 91 PHE A CA 1
ATOM 682 C C . PHE A 1 91 ? -9.609 -0.078 3.833 1.00 97.31 91 PHE A C 1
ATOM 684 O O . PHE A 1 91 ? -10.455 -0.391 2.998 1.00 97.31 91 PHE A O 1
ATOM 691 N N . PHE A 1 92 ? -8.628 0.788 3.571 1.00 97.88 92 PHE A N 1
ATOM 692 C CA . PHE A 1 92 ? -8.413 1.426 2.273 1.00 97.88 92 PHE A CA 1
ATOM 693 C C . PHE A 1 92 ? -7.085 0.979 1.648 1.00 97.88 92 PHE A C 1
ATOM 695 O O . PHE A 1 92 ? -6.008 1.353 2.110 1.00 97.88 92 PHE A O 1
ATOM 702 N N . LEU A 1 93 ? -7.155 0.199 0.571 1.00 98.00 93 LEU A N 1
ATOM 703 C CA . LEU A 1 93 ? -5.992 -0.217 -0.216 1.00 98.00 93 LEU A CA 1
ATOM 704 C C . LEU A 1 93 ? -5.936 0.584 -1.519 1.00 98.00 93 LEU A C 1
ATOM 706 O O . LEU A 1 93 ? -6.893 0.566 -2.292 1.00 98.00 93 LEU A O 1
ATOM 710 N N . PHE A 1 94 ? -4.817 1.261 -1.779 1.00 98.06 94 PHE A N 1
ATOM 711 C CA . PHE A 1 94 ? -4.653 2.099 -2.965 1.00 98.06 94 PHE A CA 1
ATOM 712 C C . PHE A 1 94 ? -3.377 1.761 -3.729 1.00 98.06 94 PHE A C 1
ATOM 714 O O . PHE A 1 94 ? -2.279 1.814 -3.176 1.00 98.06 94 PHE A O 1
ATOM 721 N N . PHE A 1 95 ? -3.532 1.440 -5.011 1.00 97.94 95 PHE A N 1
ATOM 722 C CA . PHE A 1 95 ? -2.436 1.102 -5.911 1.00 97.94 95 PHE A CA 1
ATOM 723 C C . PHE A 1 95 ? -2.108 2.283 -6.820 1.00 97.94 95 PHE A C 1
ATOM 725 O O . PHE A 1 95 ? -2.990 2.838 -7.475 1.00 97.94 95 PHE A O 1
ATOM 732 N N . ILE A 1 96 ? -0.828 2.634 -6.893 1.00 98.00 96 ILE A N 1
ATOM 733 C CA . ILE A 1 96 ? -0.290 3.645 -7.799 1.00 98.00 96 ILE A CA 1
ATOM 734 C C . ILE A 1 96 ? 0.842 2.994 -8.583 1.00 98.00 96 ILE A C 1
ATOM 736 O O . ILE A 1 96 ? 1.909 2.737 -8.036 1.00 98.00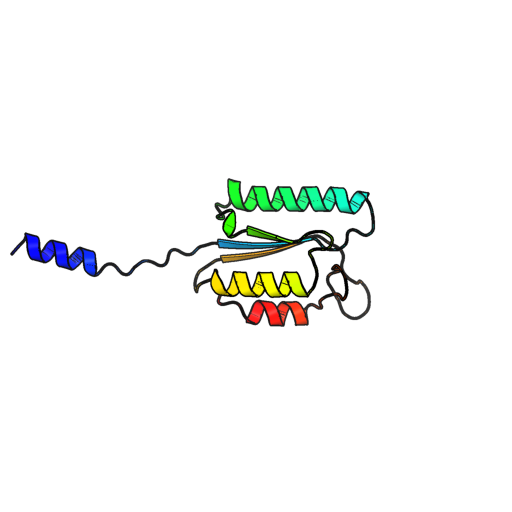 96 ILE A O 1
ATOM 740 N N . GLY A 1 97 ? 0.635 2.694 -9.858 1.00 95.50 97 GLY A N 1
ATOM 741 C CA . GLY A 1 97 ? 1.675 2.042 -10.642 1.00 95.50 97 GLY A CA 1
ATOM 742 C C . GLY A 1 97 ? 1.163 1.406 -11.914 1.00 95.50 97 GLY A C 1
ATOM 743 O O . GLY A 1 97 ? 0.001 1.562 -12.288 1.00 95.50 97 GLY A O 1
ATOM 744 N N . HIS A 1 98 ? 2.067 0.681 -12.558 1.00 94.94 98 HIS A N 1
ATOM 745 C CA . HIS A 1 98 ? 1.779 -0.080 -13.764 1.00 94.94 98 HIS A CA 1
ATOM 746 C C . HIS A 1 98 ? 1.287 -1.487 -13.425 1.00 94.94 98 HIS A C 1
ATOM 748 O O . HIS A 1 98 ? 1.511 -2.005 -12.326 1.00 94.94 98 HIS A O 1
ATOM 754 N N . GLY A 1 99 ? 0.636 -2.108 -14.403 1.00 93.12 99 GLY A N 1
ATOM 755 C CA . GLY A 1 99 ? 0.368 -3.535 -14.394 1.00 93.12 99 GLY A CA 1
ATOM 756 C C . GLY A 1 99 ? 0.738 -4.172 -15.726 1.00 93.12 99 GLY A C 1
ATOM 757 O O . GLY A 1 99 ? 0.904 -3.478 -16.733 1.00 93.12 99 GLY A O 1
ATOM 758 N N . SER A 1 100 ? 0.871 -5.496 -15.739 1.00 89.50 100 SER A N 1
ATOM 759 C CA . SER A 1 100 ? 1.044 -6.236 -16.992 1.00 89.50 100 SER A CA 1
ATOM 760 C C . SER A 1 100 ? -0.213 -6.123 -17.865 1.00 89.50 100 SER A C 1
ATOM 762 O O . SER A 1 100 ? -1.325 -6.028 -17.355 1.00 89.50 100 SER A O 1
ATOM 764 N N . GLY A 1 101 ? -0.038 -6.102 -19.190 1.00 77.62 101 GL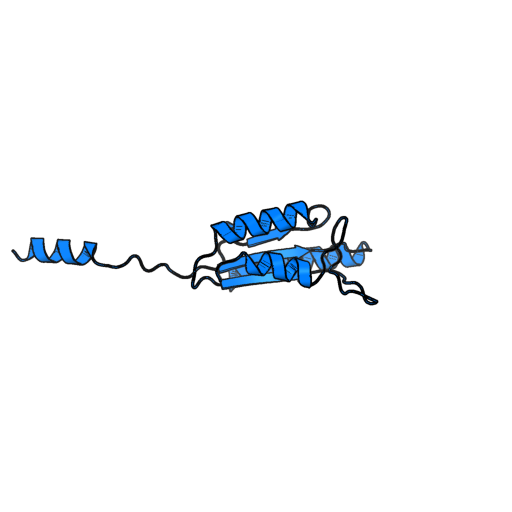Y A N 1
ATOM 765 C CA . GLY A 1 101 ? -1.139 -6.008 -20.161 1.00 77.62 101 GLY A CA 1
ATOM 766 C C . GLY A 1 101 ? -1.461 -7.317 -20.889 1.00 77.62 101 GLY A C 1
ATOM 767 O O . GLY A 1 101 ? -2.529 -7.431 -21.484 1.00 77.62 101 GLY A O 1
ATOM 768 N N . GLU A 1 102 ? -0.563 -8.304 -20.829 1.00 81.75 102 GLU A N 1
ATOM 769 C CA . GLU A 1 102 ? -0.679 -9.582 -21.536 1.00 81.75 102 GLU A CA 1
ATOM 770 C C . GLU A 1 102 ? -0.443 -10.761 -20.584 1.00 81.75 102 GLU A C 1
ATOM 772 O O . GLU A 1 102 ? 0.416 -10.702 -19.701 1.00 81.75 102 GLU A O 1
ATOM 777 N N . GLY A 1 103 ? -1.198 -11.845 -20.782 1.00 85.81 103 GLY A N 1
ATOM 778 C CA . GLY A 1 103 ? -1.145 -13.026 -19.923 1.00 85.81 103 GLY A CA 1
ATOM 779 C C . GLY A 1 103 ? -1.808 -12.793 -18.565 1.00 85.81 103 GLY A C 1
ATOM 780 O O . GLY A 1 103 ? -2.924 -12.287 -18.482 1.00 85.81 103 GLY A O 1
ATOM 781 N N . GLU A 1 104 ? -1.137 -13.210 -17.494 1.00 91.88 104 GLU A N 1
ATOM 782 C CA . GLU A 1 104 ? -1.618 -13.007 -16.129 1.00 91.88 104 GLU A CA 1
ATOM 783 C C . GLU A 1 104 ? -1.394 -11.555 -15.682 1.00 91.88 104 GLU A C 1
ATOM 785 O O . GLU A 1 104 ? -0.269 -11.043 -15.724 1.00 91.88 104 GLU A O 1
ATOM 790 N N . TYR A 1 105 ? -2.466 -10.900 -15.229 1.00 93.25 105 TYR A N 1
ATOM 791 C CA . TYR A 1 105 ? -2.420 -9.528 -14.730 1.00 93.25 105 TYR A CA 1
ATOM 792 C C . TYR A 1 105 ? -1.713 -9.442 -13.375 1.00 93.25 105 TYR A C 1
ATOM 794 O O . TYR A 1 105 ? -2.079 -10.121 -12.409 1.00 93.25 105 TYR A O 1
ATOM 802 N N . LYS A 1 106 ? -0.708 -8.570 -13.307 1.00 95.81 106 LYS A N 1
ATOM 803 C CA . LYS A 1 106 ? 0.147 -8.350 -12.141 1.00 95.81 106 LYS A CA 1
ATOM 804 C C . LYS A 1 106 ? 0.331 -6.867 -11.887 1.00 95.81 106 LYS A C 1
ATOM 806 O O . LYS A 1 106 ? 0.349 -6.087 -12.835 1.00 95.81 106 LYS A O 1
ATOM 811 N N . PHE A 1 107 ? 0.500 -6.492 -10.625 1.00 96.81 107 PHE A N 1
ATOM 812 C CA . PHE A 1 107 ? 0.918 -5.143 -10.251 1.00 96.81 107 PHE A CA 1
ATOM 813 C C . PHE A 1 107 ? 2.444 -5.084 -10.197 1.00 96.81 107 PHE A C 1
ATOM 815 O O . PHE A 1 107 ? 3.061 -5.907 -9.515 1.00 96.81 107 PHE A O 1
ATOM 822 N N . ASN A 1 108 ? 3.046 -4.128 -10.910 1.00 95.62 108 ASN A N 1
ATOM 823 C CA . ASN A 1 108 ? 4.498 -4.084 -11.050 1.00 95.62 108 ASN A CA 1
ATOM 824 C C . ASN A 1 108 ? 5.164 -3.493 -9.805 1.00 95.62 108 ASN A C 1
ATOM 826 O O . ASN A 1 108 ? 5.008 -2.308 -9.490 1.00 95.62 108 ASN A O 1
ATOM 830 N N . ILE A 1 109 ? 5.946 -4.314 -9.113 1.00 96.94 109 ILE A N 1
ATOM 831 C CA . ILE A 1 109 ? 6.616 -3.978 -7.855 1.00 96.94 109 ILE A CA 1
ATOM 832 C C . ILE A 1 109 ? 8.123 -4.216 -7.971 1.00 96.94 109 ILE A C 1
ATOM 834 O O . ILE A 1 109 ? 8.635 -4.695 -8.978 1.00 96.94 109 ILE A O 1
ATOM 838 N N . SER A 1 110 ? 8.882 -3.815 -6.955 1.00 95.81 110 SER A N 1
ATOM 839 C CA . SER A 1 110 ? 10.316 -4.077 -6.923 1.00 95.81 110 SER A CA 1
ATOM 840 C C . SER A 1 110 ? 10.553 -5.580 -6.743 1.00 95.81 110 SER A C 1
ATOM 842 O O . SER A 1 110 ? 10.245 -6.145 -5.694 1.00 95.81 110 SER A O 1
ATOM 844 N N . GLY A 1 111 ? 11.124 -6.230 -7.758 1.00 94.25 111 GLY A N 1
ATOM 845 C CA . GLY A 1 111 ? 11.352 -7.676 -7.765 1.00 94.25 111 GLY A CA 1
ATOM 846 C C . GLY A 1 111 ? 10.188 -8.449 -8.399 1.00 94.25 111 GLY A C 1
ATOM 847 O O . GLY A 1 111 ? 9.588 -7.953 -9.346 1.00 94.25 111 GLY A O 1
ATOM 848 N N . PRO A 1 112 ? 9.900 -9.685 -7.948 1.00 95.06 112 PRO A N 1
ATOM 849 C CA . PRO A 1 112 ? 8.823 -10.487 -8.521 1.00 95.06 112 PRO A CA 1
ATOM 850 C C . PRO A 1 112 ? 7.440 -9.884 -8.258 1.00 95.06 112 PRO A C 1
ATOM 852 O O . PRO A 1 112 ? 7.053 -9.691 -7.102 1.00 95.06 112 PRO A O 1
ATOM 855 N N . ASP A 1 113 ? 6.681 -9.659 -9.327 1.00 96.00 113 ASP A N 1
ATOM 856 C CA . ASP A 1 113 ? 5.358 -9.049 -9.245 1.00 96.00 113 ASP A CA 1
ATOM 857 C C . ASP A 1 113 ? 4.316 -9.929 -8.549 1.00 96.00 113 ASP A C 1
ATOM 859 O O . ASP A 1 113 ? 4.388 -11.160 -8.604 1.00 96.00 113 ASP A O 1
ATOM 863 N N . PHE A 1 114 ? 3.319 -9.292 -7.929 1.00 97.00 114 PHE A N 1
ATOM 864 C CA . PHE A 1 114 ? 2.144 -9.985 -7.403 1.00 97.00 114 PHE A CA 1
ATOM 865 C C . PHE A 1 114 ? 1.011 -10.036 -8.418 1.00 97.00 114 PHE A C 1
ATOM 867 O O . PHE A 1 114 ? 0.690 -9.045 -9.077 1.00 97.00 114 PHE A O 1
ATOM 874 N N . THR A 1 115 ? 0.368 -11.195 -8.473 1.00 96.69 115 THR A N 1
ATOM 875 C CA . THR A 1 115 ? -0.881 -11.424 -9.200 1.00 96.69 115 THR A CA 1
ATOM 876 C C . THR A 1 115 ? -2.079 -10.922 -8.399 1.00 96.69 115 THR A C 1
ATOM 878 O O . THR A 1 115 ? -1.994 -10.673 -7.192 1.00 96.69 115 THR A O 1
ATOM 881 N N . ALA A 1 116 ? -3.241 -10.845 -9.047 1.00 94.88 116 ALA A N 1
ATOM 882 C CA . ALA A 1 116 ? -4.501 -10.637 -8.338 1.00 94.88 116 ALA A CA 1
ATOM 883 C C . ALA A 1 116 ? -4.775 -11.739 -7.291 1.00 94.88 116 ALA A C 1
ATOM 885 O O . ALA A 1 116 ? -5.272 -11.441 -6.203 1.00 94.88 116 ALA A O 1
ATOM 886 N N . GLU A 1 117 ? -4.419 -12.997 -7.581 1.00 96.50 117 GLU A N 1
ATOM 887 C CA . GLU A 1 117 ? -4.607 -14.115 -6.649 1.00 96.50 117 GLU A CA 1
ATOM 888 C C . GLU A 1 117 ? -3.719 -13.977 -5.403 1.00 96.50 117 GLU A C 1
ATOM 890 O O . GLU A 1 117 ? -4.164 -14.248 -4.287 1.00 96.50 117 GLU A O 1
ATOM 895 N N . ASP A 1 118 ? -2.488 -13.488 -5.558 1.00 97.56 118 ASP A N 1
ATOM 896 C CA . ASP A 1 118 ? -1.596 -13.231 -4.425 1.00 97.56 118 ASP A CA 1
ATOM 897 C C . ASP A 1 118 ? -2.155 -12.149 -3.497 1.00 97.56 118 ASP A C 1
ATOM 899 O O . ASP A 1 118 ? -2.177 -12.327 -2.275 1.00 97.56 118 ASP A O 1
ATOM 903 N N . TYR A 1 119 ? -2.671 -11.048 -4.056 1.00 97.62 119 TYR A N 1
ATOM 904 C CA . TYR A 1 119 ? -3.344 -10.023 -3.256 1.00 97.62 119 TYR A CA 1
ATOM 905 C C . TYR A 1 119 ? -4.622 -10.551 -2.605 1.00 97.62 119 TYR A C 1
ATOM 907 O O . TYR A 1 119 ? -4.880 -10.231 -1.447 1.00 97.62 119 TYR A O 1
ATOM 915 N N . SER A 1 120 ? -5.392 -11.396 -3.295 1.00 97.12 120 SER A N 1
ATOM 916 C CA . SER A 1 120 ? -6.582 -12.038 -2.728 1.00 97.12 120 SER A CA 1
ATOM 917 C C . SER A 1 120 ? -6.233 -12.893 -1.506 1.00 97.12 120 SER A C 1
ATOM 919 O O . SER A 1 120 ? -6.867 -12.761 -0.457 1.00 97.12 120 SER A O 1
ATOM 921 N N . LYS A 1 121 ? -5.157 -13.687 -1.586 1.00 98.12 121 LYS A N 1
ATOM 922 C CA . LYS A 1 121 ? -4.636 -14.462 -0.450 1.00 98.12 121 LYS A CA 1
ATOM 923 C C . LYS A 1 121 ? -4.262 -13.555 0.720 1.00 98.12 121 LYS A C 1
ATOM 925 O O . LYS A 1 121 ? -4.635 -13.861 1.847 1.00 98.12 121 LYS A O 1
ATOM 930 N N . LEU A 1 122 ? -3.589 -12.430 0.476 1.00 98.25 122 LEU A N 1
ATOM 931 C CA . LEU A 1 122 ? -3.235 -11.471 1.530 1.00 98.25 122 LEU A CA 1
ATOM 932 C C . LEU A 1 122 ? -4.472 -10.825 2.170 1.00 98.25 122 LEU A C 1
ATOM 934 O O . LEU A 1 122 ? -4.585 -10.798 3.396 1.00 98.25 122 LEU A O 1
ATOM 938 N N . LEU A 1 123 ? -5.421 -10.365 1.354 1.00 97.44 123 LEU A N 1
ATOM 939 C CA . LEU A 1 123 ? -6.676 -9.759 1.804 1.00 97.44 123 LEU A CA 1
ATOM 940 C C . LEU A 1 123 ? -7.507 -10.731 2.647 1.00 97.44 123 LEU A C 1
ATOM 942 O O . LEU A 1 123 ? -8.029 -10.331 3.681 1.00 97.44 123 LEU A O 1
ATOM 946 N N . SER A 1 124 ? -7.543 -12.016 2.281 1.00 96.75 124 SER A N 1
ATOM 947 C CA . SER A 1 124 ? -8.248 -13.055 3.048 1.00 96.75 124 SER A CA 1
ATOM 948 C C . SER A 1 124 ? -7.705 -13.277 4.467 1.00 96.75 124 SER A C 1
ATOM 950 O O . SER A 1 124 ? -8.346 -13.943 5.276 1.00 96.75 124 SER A O 1
ATOM 952 N N . THR A 1 125 ? -6.524 -12.732 4.791 1.00 96.31 125 THR A N 1
ATOM 953 C CA . THR A 1 125 ? -5.955 -12.814 6.145 1.00 96.31 125 THR A CA 1
ATOM 954 C C . THR A 1 125 ? -6.457 -11.724 7.090 1.00 96.31 125 THR A C 1
ATOM 956 O O . THR A 1 125 ? -6.199 -11.822 8.296 1.00 96.31 125 THR A O 1
ATOM 959 N N . LEU A 1 126 ? -7.112 -10.688 6.554 1.00 95.62 126 LEU A N 1
ATOM 960 C CA . LEU A 1 126 ? -7.608 -9.540 7.304 1.00 95.62 126 LEU A CA 1
ATOM 961 C C . LEU A 1 126 ? -9.025 -9.807 7.816 1.00 95.62 126 LEU A C 1
ATOM 963 O O . LEU A 1 126 ? -9.827 -10.463 7.156 1.00 95.62 126 LEU A O 1
ATOM 967 N N . THR A 1 127 ? -9.327 -9.265 8.992 1.00 83.94 127 THR A N 1
ATOM 968 C CA . THR A 1 127 ? -10.654 -9.341 9.611 1.00 83.94 127 THR A CA 1
ATOM 969 C C . THR A 1 127 ? -11.355 -7.998 9.420 1.00 83.94 127 THR A C 1
ATOM 971 O O . THR A 1 127 ? -11.401 -7.193 10.349 1.00 83.94 127 THR A O 1
ATOM 974 N N . VAL A 1 128 ? -11.828 -7.743 8.197 1.00 71.50 128 VAL A N 1
ATOM 975 C CA . VAL A 1 128 ? -12.640 -6.571 7.816 1.00 71.50 128 VAL A CA 1
ATOM 976 C C . VAL A 1 128 ? -13.873 -6.997 7.041 1.00 71.50 128 VAL A C 1
ATOM 978 O O . VAL A 1 128 ? -13.770 -7.997 6.295 1.00 71.50 128 VAL A O 1
#

Radius of gyration: 19.78 Å; chains: 1; bounding box: 41×30×70 Å

Secondary structure (DSSP, 8-state):
-HHHHHHHHHTTS-------EEEEEEE---SSHHHHHHHHHHHHHHHHHHHHTT---GGGEEEE-GGG-SHHHHHHHHHHHHHH--TT-EEEEEEES-B--SSS-EE--SSSPEEHHHHHHHHTTS--

Foldseek 3Di:
DVVVVVVVVVVPPPPPPPAAEAEEEAEADQVDPVSLVVSVVVQVVVLCCCCVPVPHDNVRYHYAYDLCRDPVNVLVVLVVQQVVHDARYHYYYHYRADWDDDDFIFGHHNPDTDGPVNVVVSVVSHND

pLDDT: mean 89.83, std 14.29, range [51.09, 98.75]